Protein AF-A0A2V5LYP5-F1 (afdb_monomer)

Structure (mmCIF, N/CA/C/O backbone):
data_AF-A0A2V5LYP5-F1
#
_entry.id   AF-A0A2V5LYP5-F1
#
loop_
_atom_site.group_PDB
_atom_site.id
_atom_site.type_symbol
_atom_site.label_atom_id
_atom_site.label_alt_id
_atom_site.label_comp_id
_atom_site.label_asym_id
_atom_site.label_entity_id
_atom_site.label_seq_id
_atom_site.pdbx_PDB_ins_code
_atom_site.Cartn_x
_atom_site.Cartn_y
_atom_site.Cartn_z
_atom_site.occupancy
_atom_site.B_iso_or_equiv
_atom_site.auth_seq_id
_atom_site.auth_comp_id
_atom_site.auth_asym_id
_atom_site.auth_atom_id
_atom_site.pdbx_PDB_model_num
ATOM 1 N N . GLY A 1 1 ? 3.720 -15.859 -3.753 1.00 65.69 1 GLY A N 1
ATOM 2 C CA . GLY A 1 1 ? 4.021 -14.413 -3.778 1.00 65.69 1 GLY A CA 1
ATOM 3 C C . GLY A 1 1 ? 5.463 -14.177 -3.372 1.00 65.69 1 GLY A C 1
ATOM 4 O O . GLY A 1 1 ? 6.002 -14.978 -2.617 1.00 65.69 1 GLY A O 1
ATOM 5 N N . ARG A 1 2 ? 6.102 -13.124 -3.887 1.00 72.44 2 ARG A N 1
ATOM 6 C CA . ARG A 1 2 ? 7.454 -12.690 -3.492 1.00 72.44 2 ARG A CA 1
ATOM 7 C C . ARG A 1 2 ? 7.316 -11.523 -2.511 1.00 72.44 2 ARG A C 1
ATOM 9 O O . ARG A 1 2 ? 6.508 -10.637 -2.760 1.00 72.44 2 ARG A O 1
ATOM 16 N N . ALA A 1 3 ? 8.083 -11.525 -1.421 1.00 74.44 3 ALA A N 1
ATOM 17 C CA . ALA A 1 3 ? 8.167 -10.359 -0.543 1.00 74.44 3 ALA A CA 1
ATOM 18 C C . ALA A 1 3 ? 8.941 -9.248 -1.264 1.00 74.44 3 ALA A C 1
ATOM 20 O O . ALA A 1 3 ? 10.049 -9.490 -1.752 1.00 74.44 3 ALA A O 1
ATOM 21 N N . ILE A 1 4 ? 8.338 -8.066 -1.347 1.00 78.50 4 ILE A N 1
ATOM 22 C CA . ILE A 1 4 ? 8.885 -6.905 -2.046 1.00 78.50 4 ILE A CA 1
ATOM 23 C C . ILE A 1 4 ? 8.982 -5.736 -1.073 1.00 78.50 4 ILE A C 1
ATOM 25 O O . ILE A 1 4 ? 8.128 -5.575 -0.204 1.00 78.50 4 ILE A O 1
ATOM 29 N N . ASP A 1 5 ? 10.020 -4.934 -1.238 1.00 79.06 5 ASP A N 1
ATOM 30 C CA . ASP A 1 5 ? 10.159 -3.632 -0.614 1.00 79.06 5 ASP A CA 1
ATOM 31 C C . ASP A 1 5 ? 9.915 -2.564 -1.681 1.00 79.06 5 ASP A C 1
ATOM 33 O O . ASP A 1 5 ? 10.414 -2.644 -2.807 1.00 79.06 5 ASP A O 1
ATOM 37 N N . SER A 1 6 ? 9.061 -1.599 -1.363 1.00 82.31 6 SER A N 1
ATOM 38 C CA . SER A 1 6 ? 8.676 -0.563 -2.307 1.00 82.31 6 SER A CA 1
ATOM 39 C C . SER A 1 6 ? 8.201 0.687 -1.576 1.00 82.31 6 SER A C 1
ATOM 41 O O . SER A 1 6 ? 7.158 0.707 -0.911 1.00 82.31 6 SER A O 1
ATOM 43 N N . GLY A 1 7 ? 8.958 1.774 -1.742 1.00 84.38 7 GLY A N 1
ATOM 44 C CA . GLY A 1 7 ? 8.640 3.067 -1.137 1.00 84.38 7 GLY A CA 1
ATOM 45 C C . GLY A 1 7 ? 7.303 3.640 -1.614 1.00 84.38 7 GLY A C 1
ATOM 46 O O . GLY A 1 7 ? 6.607 4.304 -0.841 1.00 84.38 7 GLY A O 1
ATOM 47 N N . ILE A 1 8 ? 6.894 3.337 -2.853 1.00 87.06 8 ILE A N 1
ATOM 48 C CA . ILE A 1 8 ? 5.613 3.814 -3.382 1.00 87.06 8 ILE A CA 1
ATOM 49 C C . ILE A 1 8 ? 4.428 3.139 -2.693 1.00 87.06 8 ILE A C 1
ATOM 51 O O . ILE A 1 8 ? 3.468 3.825 -2.354 1.00 87.06 8 ILE A O 1
ATOM 55 N N . LEU A 1 9 ? 4.525 1.837 -2.397 1.00 87.31 9 LEU A N 1
ATOM 56 C CA . LEU A 1 9 ? 3.494 1.106 -1.655 1.00 87.31 9 LEU A CA 1
ATOM 57 C C . LEU A 1 9 ? 3.386 1.642 -0.226 1.00 87.31 9 LEU A C 1
ATOM 59 O O . LEU A 1 9 ? 2.291 1.920 0.253 1.00 87.31 9 LEU A O 1
ATOM 63 N N . SER A 1 10 ? 4.531 1.872 0.423 1.00 88.44 10 SER A N 1
ATOM 64 C CA . SER A 1 10 ? 4.586 2.466 1.763 1.00 88.44 10 SER A CA 1
ATOM 65 C C . SER A 1 10 ? 3.948 3.858 1.811 1.00 88.44 10 SER A C 1
ATOM 67 O O . SER A 1 10 ? 3.210 4.179 2.743 1.00 88.44 10 SER A O 1
ATOM 69 N N . THR A 1 11 ? 4.207 4.686 0.797 1.00 89.12 11 THR A N 1
ATOM 70 C CA . THR A 1 11 ? 3.632 6.035 0.694 1.00 89.12 11 THR A CA 1
ATOM 71 C C . THR A 1 11 ? 2.131 5.975 0.415 1.00 89.12 11 THR A C 1
ATOM 73 O O . THR A 1 11 ? 1.364 6.654 1.094 1.00 89.12 11 THR A O 1
ATOM 76 N N . ALA A 1 12 ? 1.702 5.108 -0.509 1.00 90.94 12 ALA A N 1
ATOM 77 C CA . ALA A 1 12 ? 0.294 4.891 -0.836 1.00 90.94 12 ALA A CA 1
ATOM 78 C C . ALA A 1 12 ? -0.513 4.406 0.378 1.00 90.94 12 ALA A C 1
ATOM 80 O O . ALA A 1 12 ? -1.611 4.893 0.627 1.00 90.94 12 ALA A O 1
ATOM 81 N N . LEU A 1 13 ? 0.042 3.490 1.178 1.00 90.75 13 LEU A N 1
ATOM 82 C CA . LEU A 1 13 ? -0.591 3.031 2.415 1.00 90.75 13 LEU A CA 1
ATOM 83 C C . LEU A 1 13 ? -0.736 4.175 3.421 1.00 90.75 13 LEU A C 1
ATOM 85 O O . LEU A 1 13 ? -1.830 4.409 3.924 1.00 90.75 13 LEU A O 1
ATOM 89 N N . ARG A 1 14 ? 0.331 4.935 3.692 1.00 89.69 14 ARG A N 1
ATOM 90 C CA . ARG A 1 14 ? 0.264 6.082 4.620 1.00 89.69 14 ARG A CA 1
ATOM 91 C C . ARG A 1 14 ? -0.807 7.088 4.212 1.00 89.69 14 ARG A C 1
ATOM 93 O O . ARG A 1 14 ? -1.532 7.591 5.064 1.00 89.69 14 ARG A O 1
ATOM 100 N N . GLU A 1 15 ? -0.920 7.346 2.919 1.00 90.88 15 GLU A N 1
ATOM 101 C CA . GLU A 1 15 ? -1.937 8.229 2.371 1.00 90.88 15 GLU A CA 1
ATOM 102 C C . GLU A 1 15 ? -3.340 7.629 2.440 1.00 90.88 15 GLU A C 1
ATOM 104 O O . GLU A 1 15 ? -4.260 8.315 2.862 1.00 90.88 15 GLU A O 1
ATOM 109 N N . GLY A 1 16 ? -3.538 6.350 2.129 1.00 89.31 16 GLY A N 1
ATOM 110 C CA . GLY A 1 16 ?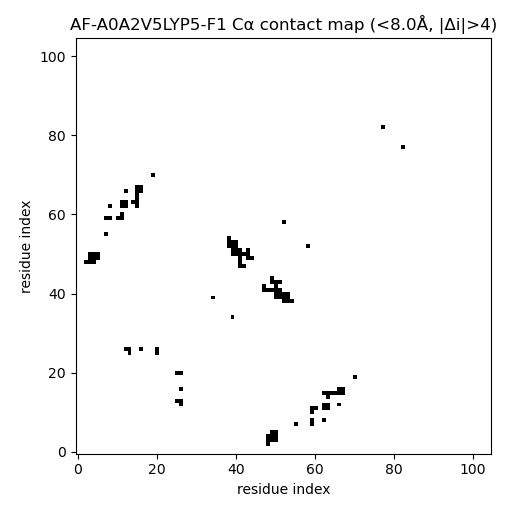 -4.842 5.699 2.300 1.00 89.31 16 GLY A CA 1
ATOM 111 C C . GLY A 1 16 ? -5.357 5.772 3.745 1.00 89.31 16 GLY A C 1
ATOM 112 O O . GLY A 1 16 ? -6.550 5.960 3.970 1.00 89.31 16 GLY A O 1
ATOM 113 N N . TYR A 1 17 ? -4.451 5.708 4.724 1.00 90.06 17 TYR A N 1
ATOM 114 C CA . TYR A 1 17 ? -4.766 5.769 6.153 1.00 90.06 17 TYR A CA 1
ATOM 115 C C . TYR A 1 17 ? -4.828 7.186 6.748 1.00 90.06 17 TYR A C 1
ATOM 117 O O . TYR A 1 17 ? -5.153 7.317 7.931 1.00 90.06 17 TYR A O 1
ATOM 125 N N . HIS A 1 18 ? -4.542 8.249 5.986 1.00 84.25 18 HIS A N 1
ATOM 126 C CA . HIS A 1 18 ? -4.367 9.599 6.546 1.00 84.25 18 HIS A CA 1
ATOM 127 C C . HIS A 1 18 ? -5.607 10.153 7.272 1.00 84.25 18 HIS A C 1
ATOM 129 O O . HIS A 1 18 ? -5.468 10.965 8.182 1.00 84.25 18 HIS A O 1
ATOM 135 N N . THR A 1 19 ? -6.812 9.715 6.894 1.00 81.69 19 THR A N 1
ATOM 136 C CA . THR A 1 19 ? -8.073 10.100 7.553 1.00 81.69 19 THR A CA 1
ATOM 137 C C . THR A 1 19 ? -8.432 9.208 8.739 1.00 81.69 19 THR A C 1
ATOM 139 O O . THR A 1 19 ? -9.278 9.572 9.553 1.00 81.69 19 THR A O 1
ATOM 142 N N . ALA A 1 20 ? -7.826 8.024 8.836 1.00 81.50 20 ALA A N 1
ATOM 143 C CA . ALA A 1 20 ? -8.159 7.015 9.835 1.00 81.50 20 ALA A CA 1
ATOM 144 C C . ALA A 1 20 ? -7.143 6.934 10.981 1.00 81.50 20 ALA A C 1
ATOM 146 O O . ALA A 1 20 ? -7.503 6.474 12.063 1.00 81.50 20 ALA A O 1
ATOM 147 N N . LEU A 1 21 ? -5.899 7.367 10.763 1.00 83.25 21 LEU A N 1
ATOM 148 C CA . LEU A 1 21 ? -4.832 7.343 11.763 1.00 83.25 21 LEU A CA 1
ATOM 149 C C . LEU A 1 21 ? -4.482 8.746 12.255 1.00 83.25 21 LEU A C 1
ATOM 151 O O . LEU A 1 21 ? -4.466 9.715 11.498 1.00 83.25 21 LEU A O 1
ATOM 155 N N . MET A 1 22 ? -4.136 8.848 13.538 1.00 80.19 22 MET A N 1
ATOM 156 C CA . MET A 1 22 ? -3.591 10.087 14.092 1.00 80.19 22 MET A CA 1
ATOM 157 C C . MET A 1 22 ? -2.165 10.319 13.582 1.00 80.19 22 MET A C 1
ATOM 159 O O . MET A 1 22 ? -1.424 9.378 13.281 1.00 80.19 22 MET A O 1
ATOM 163 N N . ARG A 1 23 ? -1.750 11.589 13.541 1.00 77.69 23 ARG A N 1
ATOM 164 C CA . ARG A 1 23 ? -0.380 11.960 13.163 1.00 77.69 23 ARG A CA 1
ATOM 165 C C . ARG A 1 23 ? 0.645 11.226 14.034 1.00 77.69 23 ARG A C 1
ATOM 167 O O . ARG A 1 23 ? 0.519 11.208 15.254 1.00 77.69 23 ARG A O 1
ATOM 174 N N . GLY A 1 24 ? 1.657 10.646 13.390 1.00 80.62 24 GLY A N 1
ATOM 175 C CA . GLY A 1 24 ? 2.726 9.882 14.045 1.00 80.62 24 GLY A CA 1
ATOM 176 C C . GLY A 1 24 ? 2.460 8.378 14.181 1.00 80.62 24 GLY A C 1
ATOM 177 O O . GLY A 1 24 ? 3.357 7.658 14.608 1.00 80.62 24 GLY A O 1
ATOM 178 N N . GLN A 1 25 ? 1.275 7.889 13.800 1.00 84.75 25 GLN A N 1
ATOM 179 C CA . GLN A 1 25 ? 0.990 6.453 13.754 1.00 84.75 25 GLN A CA 1
ATOM 180 C C . GLN A 1 25 ? 1.307 5.852 12.380 1.00 84.75 25 GLN A C 1
ATOM 182 O O . GLN A 1 25 ? 1.226 6.527 11.352 1.00 84.75 25 GLN A O 1
ATOM 187 N N . PHE A 1 26 ? 1.637 4.559 12.370 1.00 81.75 26 PHE A N 1
ATOM 188 C CA . PHE A 1 26 ? 1.936 3.804 11.156 1.00 81.75 26 PHE A CA 1
ATOM 189 C C . PHE A 1 26 ? 0.965 2.628 11.007 1.00 81.75 26 PHE A C 1
ATOM 191 O O . PHE A 1 26 ? 0.770 1.884 11.970 1.00 81.75 26 PHE A O 1
ATOM 198 N N . PRO A 1 27 ? 0.363 2.435 9.820 1.00 83.19 27 PRO A N 1
ATOM 199 C CA . PRO A 1 27 ? -0.503 1.291 9.581 1.00 83.19 27 PRO A CA 1
ATOM 200 C C . PRO A 1 27 ? 0.311 -0.005 9.539 1.00 83.19 27 PRO A C 1
ATOM 202 O O . PRO A 1 27 ? 1.326 -0.087 8.848 1.00 83.19 27 PRO A O 1
ATOM 205 N N . VAL A 1 28 ? -0.175 -1.039 10.226 1.00 85.62 28 VAL A N 1
ATOM 206 C CA . VAL A 1 28 ? 0.313 -2.417 10.076 1.00 85.62 28 VAL A CA 1
ATOM 207 C C . VAL A 1 28 ? -0.650 -3.145 9.149 1.00 85.62 28 VAL A C 1
ATOM 209 O O . VAL A 1 28 ? -1.834 -3.263 9.457 1.00 85.62 28 VAL A O 1
ATOM 212 N N . THR A 1 29 ? -0.162 -3.594 7.993 1.00 82.62 29 THR A N 1
ATOM 213 C CA . THR A 1 29 ? -1.000 -4.206 6.953 1.00 82.62 29 THR A CA 1
ATOM 214 C C . THR A 1 29 ? -0.289 -5.348 6.242 1.00 82.62 29 THR A C 1
ATOM 216 O O . THR A 1 29 ? 0.923 -5.319 6.043 1.00 82.62 29 THR A O 1
ATOM 219 N N . PHE A 1 30 ? -1.075 -6.342 5.827 1.00 86.44 30 PHE A N 1
ATOM 220 C CA . PHE A 1 30 ? -0.657 -7.371 4.880 1.00 86.44 30 PHE A CA 1
ATOM 221 C C . PHE A 1 30 ? -1.357 -7.095 3.554 1.00 86.44 30 PHE A C 1
ATOM 223 O O . PHE A 1 30 ? -2.577 -7.220 3.461 1.00 86.44 30 PHE A O 1
ATOM 230 N N . LEU A 1 31 ? -0.590 -6.684 2.545 1.00 83.25 31 LEU A N 1
ATOM 231 C CA . LEU A 1 31 ? -1.113 -6.350 1.227 1.00 83.25 31 LEU A CA 1
ATOM 232 C C . LEU A 1 31 ? -0.716 -7.434 0.225 1.00 83.25 31 LEU A C 1
ATOM 234 O O . LEU A 1 31 ? 0.466 -7.727 0.048 1.00 83.25 31 LEU A O 1
ATOM 238 N N . PHE A 1 32 ? -1.713 -7.999 -0.445 1.00 84.75 32 PHE A N 1
ATOM 239 C CA . PHE A 1 32 ? -1.522 -8.907 -1.568 1.00 84.75 32 PHE A CA 1
ATOM 240 C C . PHE A 1 32 ? -1.947 -8.169 -2.831 1.00 84.75 32 PHE A C 1
ATOM 242 O O . PHE A 1 32 ? -3.094 -7.746 -2.944 1.00 84.75 32 PHE A O 1
ATOM 249 N N . ILE A 1 33 ? -1.003 -7.975 -3.747 1.00 81.00 33 ILE A N 1
ATOM 250 C CA . ILE A 1 33 ? -1.240 -7.299 -5.021 1.00 81.00 33 ILE A CA 1
ATOM 251 C C . ILE A 1 33 ? -1.130 -8.354 -6.109 1.00 81.00 33 ILE A C 1
ATOM 253 O O . ILE A 1 33 ? -0.084 -8.994 -6.237 1.00 81.00 33 ILE A O 1
ATOM 257 N N . ASP A 1 34 ? -2.208 -8.520 -6.865 1.00 83.75 34 ASP A N 1
ATOM 258 C CA . ASP A 1 34 ? -2.199 -9.297 -8.094 1.00 83.75 34 ASP A CA 1
ATOM 259 C C . ASP A 1 34 ? -2.025 -8.340 -9.273 1.00 83.75 34 ASP A C 1
ATOM 261 O O . ASP A 1 34 ? -2.711 -7.320 -9.371 1.00 83.75 34 ASP A O 1
ATOM 265 N N . VAL A 1 35 ? -1.035 -8.613 -10.112 1.00 81.81 35 VAL A N 1
ATOM 266 C CA . VAL A 1 35 ? -0.630 -7.729 -11.201 1.00 81.81 35 VAL A CA 1
ATOM 267 C C . VAL A 1 35 ? 0.024 -8.551 -12.297 1.00 81.81 35 VAL A C 1
ATOM 269 O O . VAL A 1 35 ? 0.778 -9.488 -12.026 1.00 81.81 35 VAL A O 1
ATOM 272 N N . ASP A 1 36 ? -0.248 -8.173 -13.543 1.00 83.62 36 ASP A N 1
ATOM 273 C CA . ASP A 1 36 ? 0.395 -8.776 -14.703 1.00 83.62 36 ASP A CA 1
ATOM 274 C C . ASP A 1 36 ? 1.927 -8.590 -14.605 1.00 83.62 36 ASP A C 1
ATOM 276 O O . ASP A 1 36 ? 2.395 -7.450 -14.467 1.00 83.62 36 ASP A O 1
ATOM 280 N N . PRO A 1 37 ? 2.733 -9.670 -14.689 1.00 78.12 37 PRO A N 1
ATOM 281 C CA . PRO A 1 37 ? 4.192 -9.578 -14.667 1.00 78.12 37 PRO A CA 1
ATOM 282 C C . PRO A 1 37 ? 4.770 -8.661 -15.758 1.00 78.12 37 PRO A C 1
ATOM 284 O O . PRO A 1 37 ? 5.863 -8.136 -15.582 1.00 78.12 37 PRO A O 1
ATOM 287 N N . HIS A 1 38 ? 4.060 -8.400 -16.859 1.00 80.56 38 HIS A N 1
ATOM 288 C CA . HIS A 1 38 ? 4.493 -7.452 -17.892 1.00 80.56 38 HIS A CA 1
ATOM 289 C C . HIS A 1 38 ? 4.396 -5.976 -17.469 1.00 80.56 38 HIS A C 1
ATOM 291 O O . HIS A 1 38 ? 5.013 -5.106 -18.093 1.00 80.56 38 HIS A O 1
ATOM 297 N N . GLN A 1 39 ? 3.629 -5.674 -16.419 1.00 77.00 39 GLN A N 1
ATOM 298 C CA . GLN A 1 39 ? 3.469 -4.325 -15.861 1.00 77.00 39 GLN A CA 1
ATOM 299 C C . GLN A 1 39 ? 4.460 -4.037 -14.725 1.00 77.00 39 GLN A C 1
ATOM 301 O O . GLN A 1 39 ? 4.454 -2.942 -14.153 1.00 77.00 39 GLN A O 1
ATOM 306 N N . VAL A 1 40 ? 5.312 -5.009 -14.391 1.00 77.31 40 VAL A N 1
ATOM 307 C CA . VAL A 1 40 ? 6.163 -4.981 -13.208 1.00 77.31 40 VAL A CA 1
ATOM 308 C C . VAL A 1 40 ? 7.568 -5.476 -13.532 1.00 77.31 40 VAL A C 1
ATOM 310 O O . VAL A 1 40 ? 7.776 -6.639 -13.859 1.00 77.31 40 VAL A O 1
ATOM 313 N N . ASP A 1 41 ? 8.558 -4.602 -13.372 1.00 73.25 41 ASP A N 1
ATOM 314 C CA . ASP A 1 41 ? 9.965 -4.959 -13.502 1.00 73.25 41 ASP A CA 1
ATOM 315 C C . ASP A 1 41 ? 10.560 -5.320 -12.132 1.00 73.25 41 ASP A C 1
ATOM 317 O O . ASP A 1 41 ? 10.691 -4.487 -11.231 1.00 73.25 41 ASP A O 1
ATOM 321 N N . VAL A 1 42 ? 10.905 -6.597 -11.979 1.00 68.31 42 VAL A N 1
ATOM 322 C CA . VAL A 1 42 ? 11.482 -7.186 -10.760 1.00 68.31 42 VAL A CA 1
ATOM 323 C C . VAL A 1 42 ? 13.022 -7.213 -10.807 1.00 68.31 42 VAL A C 1
ATOM 325 O O . VAL A 1 42 ? 13.662 -7.618 -9.836 1.00 68.31 42 VAL A O 1
ATOM 328 N N . ASN A 1 43 ? 13.639 -6.821 -11.930 1.00 60.91 43 ASN A N 1
ATOM 329 C CA . ASN A 1 43 ? 15.073 -7.003 -12.198 1.00 60.91 43 ASN A CA 1
ATOM 330 C C . ASN A 1 43 ? 15.964 -5.829 -11.760 1.00 60.91 43 ASN A C 1
ATOM 332 O O . ASN A 1 43 ? 17.143 -5.788 -12.103 1.00 60.91 43 ASN A O 1
ATOM 336 N N . VAL A 1 44 ? 15.448 -4.878 -10.983 1.00 57.50 44 VAL A N 1
ATOM 337 C CA . VAL A 1 44 ? 16.103 -3.569 -10.806 1.00 57.50 44 VAL A CA 1
ATOM 338 C C . VAL A 1 44 ? 17.318 -3.583 -9.862 1.00 57.50 44 VAL A C 1
ATOM 340 O O . VAL A 1 44 ? 18.132 -2.667 -9.915 1.00 57.50 44 VAL A O 1
ATOM 343 N N . HIS A 1 45 ? 17.492 -4.602 -9.010 1.00 51.19 45 HIS A N 1
ATOM 344 C CA . HIS A 1 45 ? 18.616 -4.649 -8.061 1.00 51.19 45 HIS A CA 1
ATOM 345 C C . HIS A 1 45 ? 19.131 -6.082 -7.824 1.00 51.19 45 HIS A C 1
ATOM 347 O O . HIS A 1 45 ? 18.318 -7.009 -7.743 1.00 51.19 45 HIS A O 1
ATOM 353 N N . PRO A 1 46 ? 20.448 -6.302 -7.607 1.00 53.44 46 PRO A N 1
ATOM 354 C CA . PRO A 1 46 ? 21.029 -7.630 -7.351 1.00 53.44 46 PRO A CA 1
ATOM 355 C C . PRO A 1 46 ? 20.411 -8.393 -6.163 1.00 53.44 46 PRO A C 1
ATOM 357 O O . PRO A 1 46 ? 20.455 -9.621 -6.136 1.00 53.44 46 PRO A O 1
ATOM 360 N N . ALA A 1 47 ? 19.769 -7.697 -5.215 1.00 59.97 47 ALA A N 1
ATOM 361 C CA . ALA A 1 47 ? 19.069 -8.305 -4.076 1.00 59.97 47 ALA A CA 1
ATOM 362 C C . ALA A 1 47 ? 17.618 -8.751 -4.381 1.00 59.97 47 ALA A C 1
ATOM 364 O O . ALA A 1 47 ? 16.992 -9.389 -3.535 1.00 59.97 47 ALA A O 1
ATOM 365 N N . LYS A 1 48 ? 17.072 -8.428 -5.569 1.00 62.44 48 LYS A N 1
ATOM 366 C CA . LYS A 1 48 ? 15.720 -8.801 -6.051 1.00 62.44 48 LYS A CA 1
ATOM 367 C C . LYS A 1 48 ? 14.568 -8.487 -5.078 1.00 62.44 48 LYS A C 1
ATOM 369 O O . LYS A 1 48 ? 13.559 -9.203 -5.057 1.00 62.44 48 LYS A O 1
ATOM 374 N N . ARG A 1 49 ? 14.751 -7.474 -4.228 1.00 63.44 49 ARG A N 1
ATOM 375 C CA . ARG A 1 49 ? 13.777 -7.028 -3.221 1.00 63.44 49 ARG A CA 1
ATOM 376 C C . ARG A 1 49 ? 12.962 -5.828 -3.676 1.00 63.44 49 ARG A C 1
ATOM 378 O O . ARG A 1 49 ? 11.878 -5.635 -3.154 1.00 63.44 49 ARG A O 1
ATOM 385 N N . GLU A 1 50 ? 13.444 -5.079 -4.655 1.00 68.00 50 GLU A N 1
ATOM 386 C CA . GLU A 1 50 ? 12.779 -3.875 -5.139 1.00 68.00 50 GLU A CA 1
ATOM 387 C C . GLU A 1 50 ? 12.107 -4.130 -6.481 1.00 68.00 50 GLU A C 1
ATOM 389 O O . GLU A 1 50 ? 12.605 -4.888 -7.316 1.00 68.00 50 GLU A O 1
ATOM 394 N N . VAL A 1 51 ? 10.951 -3.499 -6.660 1.00 76.50 51 VAL A N 1
ATOM 395 C CA . VAL A 1 51 ? 10.081 -3.691 -7.813 1.00 76.50 51 VAL A CA 1
ATOM 396 C C . VAL A 1 51 ? 9.716 -2.341 -8.406 1.00 76.50 51 VAL A C 1
ATOM 398 O O . VAL A 1 51 ? 9.270 -1.444 -7.685 1.00 76.50 51 VAL A O 1
ATOM 401 N N . ARG A 1 52 ? 9.882 -2.201 -9.724 1.00 80.31 52 ARG A N 1
ATOM 402 C CA . ARG A 1 52 ? 9.501 -1.003 -10.469 1.00 80.31 52 ARG A CA 1
ATOM 403 C C . ARG A 1 52 ? 8.236 -1.269 -11.270 1.00 80.31 52 ARG A C 1
ATOM 405 O O . ARG A 1 52 ? 8.218 -2.064 -12.202 1.00 80.31 52 ARG A O 1
ATOM 412 N N . PHE A 1 53 ? 7.174 -0.564 -10.909 1.00 83.56 53 PHE A N 1
ATOM 413 C CA . PHE A 1 53 ? 5.927 -0.575 -11.6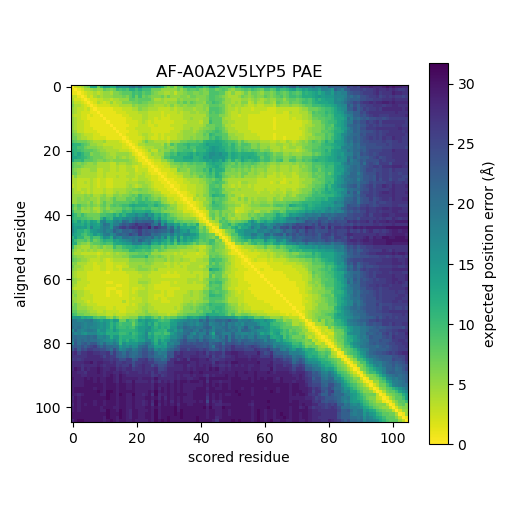64 1.00 83.56 53 PHE A CA 1
ATOM 414 C C . PHE A 1 53 ? 6.089 0.224 -12.959 1.00 83.56 53 PHE A C 1
ATOM 416 O O . PHE A 1 53 ? 6.748 1.268 -12.968 1.00 83.56 53 PHE A O 1
ATOM 423 N N . ARG A 1 54 ? 5.475 -0.254 -14.044 1.00 85.81 54 ARG A N 1
ATOM 424 C CA . ARG A 1 54 ? 5.422 0.464 -15.324 1.00 85.81 54 ARG A CA 1
ATOM 425 C C . ARG A 1 54 ? 4.625 1.763 -15.206 1.00 85.81 54 ARG A C 1
ATOM 427 O O . ARG A 1 54 ? 5.046 2.777 -15.753 1.00 85.81 54 ARG A O 1
ATOM 434 N N . ASP A 1 55 ? 3.532 1.724 -14.446 1.00 85.69 55 ASP A N 1
ATOM 435 C CA . ASP A 1 55 ? 2.755 2.893 -14.034 1.00 85.69 55 ASP A CA 1
ATOM 436 C C . ASP A 1 55 ? 2.703 2.995 -12.496 1.00 85.69 55 ASP A C 1
ATOM 438 O O . ASP A 1 55 ? 1.797 2.465 -11.848 1.00 85.69 55 ASP A O 1
ATOM 442 N N . PRO A 1 56 ? 3.693 3.657 -11.874 1.00 85.69 56 PRO A N 1
ATOM 443 C CA . PRO A 1 56 ? 3.719 3.834 -10.427 1.00 85.69 56 PRO A CA 1
ATOM 444 C C . PRO A 1 56 ? 2.552 4.691 -9.912 1.00 85.69 56 PRO A C 1
ATOM 446 O O . PRO A 1 56 ? 2.059 4.458 -8.807 1.00 85.69 56 PRO A O 1
ATOM 449 N N . ALA A 1 57 ? 2.104 5.680 -10.693 1.00 89.25 57 ALA A N 1
ATOM 450 C CA . ALA A 1 57 ? 1.054 6.603 -10.278 1.00 89.25 57 ALA A CA 1
ATOM 451 C C . ALA A 1 57 ? -0.299 5.888 -10.181 1.00 89.25 57 ALA A C 1
ATOM 453 O O . ALA A 1 57 ? -0.951 5.980 -9.138 1.00 89.25 57 ALA A O 1
ATOM 454 N N . GLY A 1 58 ? -0.659 5.106 -11.205 1.00 89.44 58 GLY A N 1
ATOM 455 C CA . GLY A 1 58 ? -1.883 4.306 -11.204 1.00 89.44 58 GLY A CA 1
ATOM 456 C C . GLY A 1 58 ? -1.906 3.266 -10.083 1.00 89.44 58 GLY A C 1
ATOM 457 O O . GLY A 1 58 ? -2.911 3.127 -9.387 1.00 89.44 58 GLY A O 1
ATOM 458 N N . VAL A 1 59 ? -0.779 2.592 -9.820 1.00 88.69 59 VAL A N 1
ATOM 459 C CA . VAL A 1 59 ? -0.670 1.638 -8.699 1.00 88.69 59 VAL A CA 1
ATOM 460 C C . VAL A 1 59 ? -0.877 2.332 -7.353 1.00 88.69 59 VAL A C 1
ATOM 462 O O . VAL A 1 59 ? -1.626 1.835 -6.509 1.00 88.69 59 VAL A O 1
ATOM 465 N N . ARG A 1 60 ? -0.250 3.497 -7.142 1.00 91.31 60 ARG A N 1
ATOM 466 C CA . ARG A 1 60 ? -0.439 4.285 -5.918 1.00 91.31 60 ARG A CA 1
ATOM 467 C C . ARG A 1 60 ? -1.904 4.669 -5.732 1.00 91.31 60 ARG A C 1
ATOM 469 O O . ARG A 1 60 ? -2.443 4.460 -4.649 1.00 91.31 60 ARG A O 1
ATOM 476 N N . GLU A 1 61 ? -2.531 5.222 -6.764 1.00 91.81 61 GLU A N 1
ATOM 477 C CA . GLU A 1 61 ? -3.927 5.653 -6.703 1.00 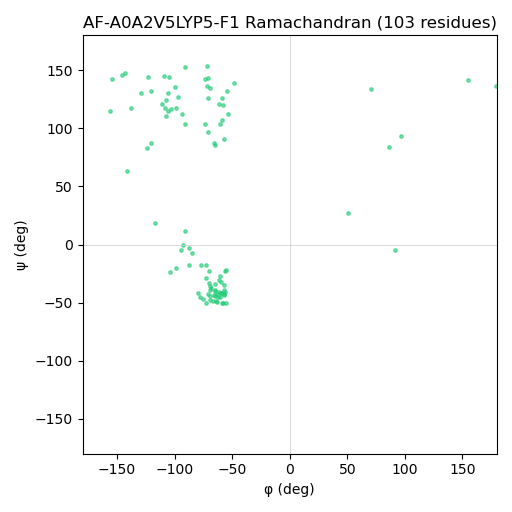91.81 61 GLU A CA 1
ATOM 478 C C . GLU A 1 61 ? -4.867 4.480 -6.399 1.00 91.81 61 GLU A C 1
ATOM 480 O O . GLU A 1 61 ? -5.702 4.575 -5.497 1.00 91.81 61 GLU A O 1
ATOM 485 N N . ALA A 1 62 ? -4.677 3.343 -7.073 1.00 90.75 62 ALA A N 1
ATOM 486 C CA . ALA A 1 62 ? -5.467 2.139 -6.843 1.00 90.75 62 ALA A CA 1
ATOM 487 C C . ALA A 1 62 ? -5.393 1.671 -5.380 1.00 90.75 62 ALA A C 1
ATOM 489 O O . ALA A 1 62 ? -6.423 1.350 -4.782 1.00 90.75 62 ALA A O 1
ATOM 490 N N . ILE A 1 63 ? -4.197 1.682 -4.782 1.00 91.44 63 ILE A N 1
ATOM 491 C CA . ILE A 1 63 ? -3.994 1.297 -3.378 1.00 91.44 63 ILE A CA 1
ATOM 492 C C . ILE A 1 63 ? -4.663 2.293 -2.434 1.00 91.44 63 ILE A C 1
ATOM 494 O O . ILE A 1 63 ? -5.393 1.870 -1.539 1.00 91.44 63 ILE A O 1
ATOM 498 N N . VAL A 1 64 ? -4.450 3.598 -2.631 1.00 92.44 64 VAL A N 1
ATOM 499 C CA . VAL A 1 64 ? -5.061 4.645 -1.793 1.00 92.44 64 VAL A CA 1
ATOM 500 C C . VAL A 1 64 ? -6.579 4.492 -1.786 1.00 92.44 64 VAL A C 1
ATOM 502 O O . VAL A 1 64 ? -7.185 4.406 -0.716 1.00 92.44 64 VAL A O 1
ATOM 505 N N . GLN A 1 65 ? -7.189 4.374 -2.967 1.00 91.75 65 GLN A N 1
ATOM 506 C CA . GLN A 1 65 ? -8.634 4.220 -3.084 1.00 91.75 65 GLN A CA 1
ATOM 507 C C . GLN A 1 65 ? -9.133 2.898 -2.477 1.00 91.75 65 GLN A C 1
ATOM 509 O O . GLN A 1 65 ? -10.178 2.873 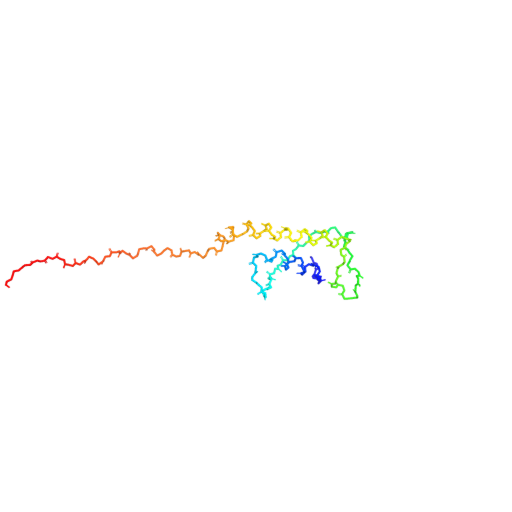-1.829 1.00 91.75 65 GLN A O 1
ATOM 514 N N . ALA A 1 66 ? -8.415 1.786 -2.670 1.00 90.38 66 ALA A N 1
ATOM 515 C CA . ALA A 1 66 ? -8.791 0.494 -2.093 1.00 90.38 66 ALA A CA 1
ATOM 516 C C . ALA A 1 66 ? -8.772 0.524 -0.558 1.00 90.38 66 ALA A C 1
ATOM 518 O O . ALA A 1 66 ? -9.702 0.028 0.082 1.00 90.38 66 ALA A O 1
ATOM 519 N N . VAL A 1 67 ? -7.749 1.148 0.032 1.00 90.69 67 VAL A N 1
ATOM 520 C CA . VAL A 1 67 ? -7.637 1.332 1.483 1.00 90.69 67 VAL A CA 1
ATOM 521 C C . VAL A 1 67 ? -8.769 2.215 2.001 1.00 90.69 67 VAL A C 1
ATOM 523 O O . VAL A 1 67 ? -9.453 1.814 2.938 1.00 90.69 67 VAL A O 1
ATOM 526 N N . GLN A 1 68 ? -9.023 3.367 1.372 1.00 90.06 68 GLN A N 1
ATOM 527 C CA . GLN A 1 68 ? -10.098 4.280 1.781 1.00 90.06 68 GLN A CA 1
ATOM 528 C C . GLN A 1 68 ? -11.467 3.593 1.754 1.00 90.06 68 GLN A C 1
ATOM 530 O O . GLN A 1 68 ? -12.152 3.565 2.776 1.00 90.06 68 GLN A O 1
ATOM 535 N N . ARG A 1 69 ? -11.808 2.927 0.641 1.00 89.50 69 ARG A N 1
ATOM 536 C CA . ARG A 1 69 ? -13.057 2.157 0.517 1.00 89.50 69 ARG A CA 1
ATOM 537 C C . ARG A 1 69 ? -13.184 1.085 1.599 1.00 89.50 69 ARG A C 1
ATOM 539 O O . ARG A 1 69 ? -14.250 0.928 2.185 1.00 89.50 69 ARG A O 1
ATOM 546 N N . THR A 1 70 ? -12.097 0.371 1.892 1.00 87.88 70 THR A N 1
ATOM 547 C CA . THR A 1 70 ? -12.085 -0.682 2.922 1.00 87.88 70 THR A CA 1
ATOM 548 C C . THR A 1 70 ? -12.229 -0.111 4.331 1.00 87.88 70 THR A C 1
ATOM 550 O O . THR A 1 70 ? -12.863 -0.725 5.180 1.00 87.88 70 THR A O 1
ATOM 553 N N . LEU A 1 71 ? -11.664 1.062 4.617 1.00 85.19 71 LEU A N 1
ATOM 554 C CA . LEU A 1 71 ? -11.813 1.721 5.918 1.00 85.19 71 LEU A CA 1
ATOM 555 C C . LEU A 1 71 ? -13.217 2.310 6.112 1.00 85.19 71 LEU A C 1
ATOM 557 O O . LEU A 1 71 ? -13.696 2.398 7.243 1.00 85.19 71 LEU A O 1
ATOM 561 N N . GLU A 1 72 ? -13.884 2.694 5.028 1.00 84.75 72 GLU A N 1
ATOM 562 C CA . GLU A 1 72 ? -15.273 3.148 5.045 1.00 84.75 72 GLU A CA 1
ATOM 563 C C . GLU A 1 72 ? -16.248 1.988 5.282 1.00 84.75 72 GLU A C 1
ATOM 565 O O . GLU A 1 72 ? -17.068 2.065 6.199 1.00 84.75 72 GLU A O 1
ATOM 570 N N . SER A 1 73 ? -16.133 0.891 4.525 1.00 79.38 73 SER A N 1
ATOM 571 C CA . SER A 1 73 ? -17.030 -0.271 4.645 1.00 79.38 73 SER A CA 1
ATOM 572 C C . SER A 1 73 ? -16.672 -1.194 5.815 1.00 79.38 73 SER A C 1
ATOM 574 O O . SER A 1 73 ? -17.535 -1.642 6.576 1.00 79.38 73 SER A O 1
ATOM 576 N N . GLY A 1 74 ? -15.379 -1.442 6.009 1.00 70.94 74 GLY A N 1
ATOM 577 C CA . GLY A 1 74 ? -14.849 -2.428 6.940 1.00 70.94 74 GLY A CA 1
ATOM 578 C C . GLY A 1 74 ? -15.025 -2.057 8.407 1.00 70.94 74 GLY A C 1
ATOM 579 O O . GLY A 1 74 ? -15.078 -2.958 9.234 1.00 70.94 74 GLY A O 1
ATOM 580 N N . ARG A 1 75 ? -15.192 -0.774 8.773 1.00 66.81 75 ARG A N 1
ATOM 581 C CA . ARG A 1 75 ? -15.461 -0.390 10.179 1.00 66.81 75 ARG A CA 1
ATOM 582 C C . ARG A 1 75 ? -16.710 -1.068 10.743 1.00 66.81 75 ARG A C 1
ATOM 584 O O . ARG A 1 75 ? -16.715 -1.459 11.912 1.00 66.81 75 ARG A O 1
ATOM 591 N N . SER A 1 76 ? -17.755 -1.195 9.930 1.00 62.03 76 SER A N 1
ATOM 592 C CA . SER A 1 76 ? -19.029 -1.786 10.344 1.00 62.03 76 SER A CA 1
ATOM 593 C C . SER A 1 76 ? -18.926 -3.306 10.451 1.00 62.03 76 SER A C 1
ATOM 595 O O . SER A 1 76 ? -19.291 -3.875 11.479 1.00 62.03 76 SER A O 1
ATOM 597 N N . GLU A 1 77 ? -18.350 -3.959 9.442 1.00 64.62 77 GLU A N 1
ATOM 598 C CA . GLU A 1 77 ? -18.176 -5.416 9.423 1.00 64.62 77 GLU A CA 1
ATOM 599 C C . GLU A 1 77 ? -17.156 -5.897 10.465 1.00 64.62 77 GLU A C 1
ATOM 601 O O . GLU A 1 77 ? -17.362 -6.917 11.122 1.00 64.62 77 GLU A O 1
ATOM 606 N N . TRP A 1 78 ? -16.077 -5.139 10.684 1.00 67.06 78 TRP A N 1
ATOM 607 C CA . TRP A 1 78 ? -15.053 -5.441 11.685 1.00 67.06 78 TRP A CA 1
ATOM 608 C C . TRP A 1 78 ? -15.604 -5.357 13.110 1.00 67.06 78 TRP A C 1
ATOM 610 O O . TRP A 1 78 ? -15.360 -6.255 13.915 1.00 67.06 78 TRP A O 1
ATOM 620 N N . ARG A 1 79 ? -16.406 -4.328 13.425 1.00 62.03 79 ARG A N 1
ATOM 621 C CA . ARG A 1 79 ? -17.100 -4.224 14.724 1.00 62.03 79 ARG A CA 1
ATOM 622 C C . ARG A 1 79 ? -18.037 -5.399 14.988 1.00 62.03 79 ARG A C 1
ATOM 624 O O . ARG A 1 79 ? -18.216 -5.764 16.145 1.00 62.03 79 ARG A O 1
ATOM 631 N N . GLN A 1 80 ? -18.645 -5.961 13.947 1.00 62.84 80 GLN A N 1
ATOM 632 C CA . GLN A 1 80 ? -19.531 -7.117 14.072 1.00 62.84 80 GLN A CA 1
ATOM 633 C C . GLN A 1 80 ? -18.736 -8.417 14.240 1.00 62.84 80 GLN A C 1
ATOM 635 O O . GLN A 1 80 ? -19.045 -9.201 15.131 1.00 62.84 80 GLN A O 1
ATOM 640 N N . LYS A 1 81 ? -17.680 -8.626 13.441 1.00 62.78 81 LYS A N 1
ATOM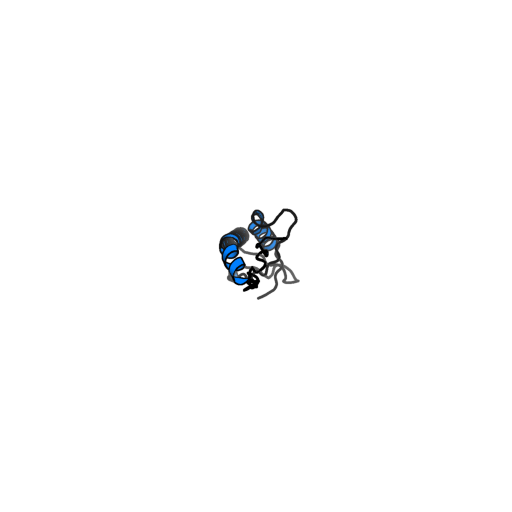 641 C CA . LYS A 1 81 ? -16.842 -9.838 13.500 1.00 62.78 81 LYS A CA 1
ATOM 642 C C . LYS A 1 81 ? -15.973 -9.940 14.753 1.00 62.78 81 LYS A C 1
ATOM 644 O O . LYS A 1 81 ? -15.721 -11.048 15.211 1.00 62.78 81 LYS A O 1
ATOM 649 N N . PHE A 1 82 ? -15.512 -8.810 15.285 1.00 63.41 82 PHE A N 1
ATOM 650 C CA . PHE A 1 82 ? -14.624 -8.751 16.450 1.00 63.41 82 PHE A CA 1
ATOM 651 C C . PHE A 1 82 ? -15.261 -8.043 17.650 1.00 63.41 82 PHE A C 1
ATOM 653 O O . PHE A 1 82 ? -14.545 -7.637 18.566 1.00 63.41 82 PHE A O 1
ATOM 660 N N . SER A 1 83 ? -16.594 -7.901 17.685 1.00 61.34 83 SER A N 1
ATOM 661 C CA . SER A 1 83 ? -17.263 -7.626 18.960 1.00 61.34 83 SER A CA 1
ATOM 662 C C . SER A 1 83 ? -16.909 -8.755 19.912 1.00 61.34 83 SER A C 1
ATOM 664 O O . SER A 1 83 ? -17.198 -9.918 19.628 1.00 61.34 83 SER A O 1
ATOM 666 N N . ALA A 1 84 ? -16.272 -8.410 21.033 1.00 54.69 84 ALA A N 1
ATOM 667 C CA . ALA A 1 84 ? -16.142 -9.333 22.147 1.00 54.69 84 ALA A CA 1
ATOM 668 C C . ALA A 1 84 ? -17.534 -9.921 22.425 1.00 54.69 84 ALA A C 1
ATOM 670 O O . ALA A 1 84 ? -18.511 -9.162 22.350 1.00 54.69 84 ALA A O 1
ATOM 671 N N . PRO A 1 85 ? -17.663 -11.231 22.710 1.00 56.47 85 PRO A N 1
ATOM 672 C CA . PRO A 1 85 ? -18.941 -11.763 23.145 1.00 56.47 85 PRO A CA 1
ATOM 673 C C . PRO A 1 85 ? -19.369 -10.899 24.326 1.00 56.47 85 PRO A C 1
ATOM 675 O O . PRO A 1 85 ? -18.689 -10.853 25.351 1.00 56.47 85 PRO A O 1
ATOM 678 N N . THR A 1 86 ? -20.435 -10.118 24.133 1.00 56.56 86 THR A N 1
ATOM 679 C CA . THR A 1 86 ? -21.052 -9.381 25.226 1.00 56.56 86 THR A CA 1
ATOM 680 C C . THR A 1 86 ? -21.478 -10.476 26.177 1.00 56.56 86 THR A C 1
ATOM 682 O O . THR A 1 86 ? -22.416 -11.213 25.875 1.00 56.56 86 THR A O 1
ATOM 685 N N . ASN A 1 87 ? -20.737 -10.662 27.270 1.00 59.22 87 ASN A N 1
ATOM 686 C CA . ASN A 1 87 ? -21.233 -11.451 28.375 1.00 59.22 87 ASN A CA 1
ATOM 687 C C . ASN A 1 87 ? -22.407 -10.638 28.909 1.00 59.22 87 ASN A C 1
ATOM 689 O O . ASN A 1 87 ? -22.235 -9.720 29.711 1.00 59.22 87 ASN A O 1
ATOM 693 N N . VAL A 1 88 ? -23.583 -10.877 28.330 1.00 57.09 88 VAL A N 1
ATOM 694 C CA . VAL A 1 88 ? -24.839 -10.386 28.858 1.00 57.09 88 VAL A CA 1
ATOM 695 C C . VAL A 1 88 ? -24.873 -11.005 30.239 1.00 57.09 88 VAL A C 1
ATOM 697 O O . VAL A 1 88 ? -24.989 -12.222 30.365 1.00 57.09 88 VAL A O 1
ATOM 700 N N . VAL A 1 89 ? -24.665 -10.189 31.270 1.00 55.16 89 VAL A N 1
ATOM 701 C CA . VAL A 1 89 ? -24.911 -10.602 32.646 1.00 55.16 89 VAL A CA 1
ATOM 702 C C . VAL A 1 89 ? -26.413 -10.844 32.719 1.00 55.16 89 VAL A C 1
ATOM 704 O O . VAL A 1 89 ? -27.207 -9.947 32.988 1.00 55.16 89 VAL A O 1
ATOM 707 N N . ALA A 1 90 ? -26.811 -12.054 32.340 1.00 55.56 90 ALA A N 1
ATOM 708 C CA . ALA A 1 90 ? -28.160 -12.545 32.446 1.00 55.56 90 ALA A CA 1
ATOM 709 C C . ALA A 1 90 ? -28.415 -12.766 33.936 1.00 55.56 90 ALA A C 1
ATOM 711 O O . ALA A 1 90 ? -28.025 -13.782 34.502 1.00 55.56 90 ALA A O 1
ATOM 712 N N . GLY A 1 91 ? -29.036 -11.767 34.558 1.00 53.50 91 GLY A N 1
ATOM 713 C CA . GLY A 1 91 ? -29.659 -11.886 35.867 1.00 53.50 91 GLY A CA 1
ATOM 714 C C . GLY A 1 91 ? -28.722 -11.663 37.047 1.00 53.50 91 GLY A C 1
ATOM 715 O O . GLY A 1 91 ? -28.315 -12.609 37.710 1.00 53.50 91 GLY A O 1
ATOM 716 N N . VAL A 1 92 ? -28.514 -10.400 37.416 1.00 50.41 92 VAL A N 1
ATOM 717 C CA . VAL A 1 92 ? -28.634 -10.076 38.842 1.00 50.41 92 VAL A CA 1
ATOM 718 C C . VAL A 1 92 ? -30.094 -9.670 39.032 1.00 50.41 92 VAL A C 1
ATOM 720 O O . VAL A 1 92 ? -30.468 -8.599 38.554 1.00 50.41 92 VAL A O 1
ATOM 723 N N . PRO A 1 93 ? -30.959 -10.530 39.602 1.00 50.59 93 PRO A N 1
ATOM 724 C CA . PRO A 1 93 ? -32.298 -10.109 39.962 1.00 50.59 93 PRO A CA 1
ATOM 725 C C . PRO A 1 93 ? -32.187 -8.990 40.994 1.00 50.59 93 PRO A C 1
ATOM 727 O O . PRO A 1 93 ? -31.583 -9.137 42.057 1.00 50.59 93 PRO A O 1
ATOM 730 N N . ASP A 1 94 ? -32.763 -7.867 40.602 1.00 59.03 94 ASP A N 1
ATOM 731 C CA . ASP A 1 94 ? -33.059 -6.692 41.397 1.00 59.03 94 ASP A CA 1
ATOM 732 C C . ASP A 1 94 ? -33.944 -7.122 4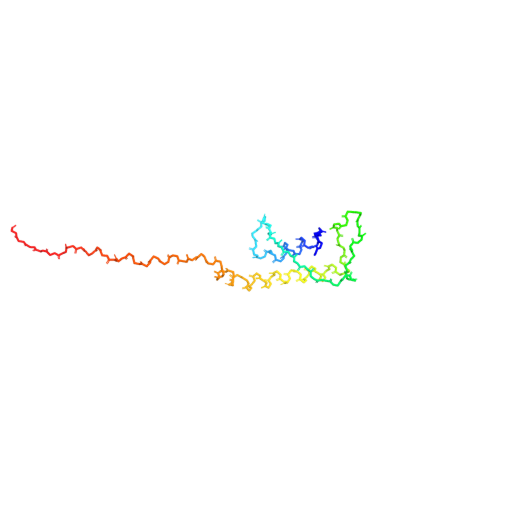2.583 1.00 59.03 94 ASP A C 1
ATOM 734 O O . ASP A 1 94 ? -35.160 -7.262 42.462 1.00 59.03 94 ASP A O 1
ATOM 738 N N . ALA A 1 95 ? -33.326 -7.482 43.708 1.00 54.03 95 ALA A N 1
ATOM 739 C CA . ALA A 1 95 ? -34.029 -7.929 44.907 1.00 54.03 95 ALA A CA 1
ATOM 740 C C . ALA A 1 95 ? -33.343 -7.394 46.168 1.00 54.03 95 ALA A C 1
ATOM 742 O O . ALA A 1 95 ? -32.864 -8.143 47.015 1.00 54.03 95 ALA A O 1
ATOM 743 N N . VAL A 1 96 ? -33.332 -6.071 46.306 1.00 54.09 96 VAL A N 1
ATOM 744 C CA . VAL A 1 96 ? -33.398 -5.430 47.624 1.00 54.09 96 VAL A CA 1
ATOM 745 C C . VAL A 1 96 ? -34.592 -4.482 47.592 1.00 54.09 96 VAL A C 1
ATOM 747 O O . VAL A 1 96 ? -34.475 -3.289 47.329 1.00 54.09 96 VAL A O 1
ATOM 750 N N . SER A 1 97 ? -35.780 -5.043 47.830 1.00 54.84 97 SER A N 1
ATOM 751 C CA . SER A 1 97 ? -36.890 -4.255 48.364 1.00 54.84 97 SER A CA 1
ATOM 752 C C . SER A 1 97 ? -36.584 -3.925 49.831 1.00 54.84 97 SER A C 1
ATOM 754 O O . SER A 1 97 ? -36.133 -4.809 50.565 1.00 54.84 97 SER A O 1
ATOM 756 N N . PRO A 1 98 ? -36.808 -2.683 50.287 1.00 64.81 98 PRO A N 1
ATOM 757 C CA . PRO A 1 98 ? -36.681 -2.336 51.698 1.00 64.81 98 PRO A CA 1
ATOM 758 C C . PRO A 1 98 ? -37.837 -2.968 52.494 1.00 64.81 98 PRO A C 1
ATOM 760 O O . PRO A 1 98 ? -38.961 -2.994 51.989 1.00 64.81 98 PRO A O 1
ATOM 763 N N . PRO A 1 99 ? -37.630 -3.446 53.735 1.00 59.06 99 PRO A N 1
ATOM 764 C CA . PRO A 1 99 ? -38.753 -3.767 54.599 1.00 59.06 99 PRO A CA 1
ATOM 765 C C . PRO A 1 99 ? -39.370 -2.455 55.100 1.00 59.06 99 PRO A C 1
ATOM 767 O O . PRO A 1 99 ? -38.825 -1.785 55.976 1.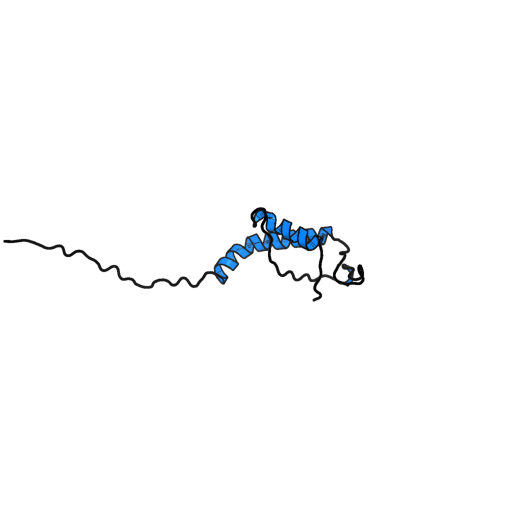00 59.06 99 PRO A O 1
ATOM 770 N N . ALA A 1 100 ? -40.504 -2.084 54.513 1.00 59.41 100 ALA A N 1
ATOM 771 C CA . ALA A 1 100 ? -41.458 -1.163 55.108 1.00 59.41 100 ALA A CA 1
ATOM 772 C C . ALA A 1 100 ? -42.634 -1.990 55.635 1.00 59.41 100 ALA A C 1
ATOM 774 O O . ALA A 1 100 ? -43.262 -2.700 54.855 1.00 59.41 100 ALA A O 1
ATOM 775 N N . ASP A 1 101 ? -42.819 -1.944 56.956 1.00 45.59 101 ASP A N 1
ATOM 776 C CA . ASP A 1 101 ? -44.079 -1.990 57.720 1.00 45.59 101 ASP A CA 1
ATOM 777 C C . ASP A 1 101 ? -43.778 -2.533 59.131 1.00 45.59 101 ASP A C 1
ATOM 779 O O . ASP A 1 101 ? -42.989 -3.458 59.288 1.00 45.59 101 ASP A O 1
ATOM 783 N N . SER A 1 102 ? -44.358 -2.092 60.244 1.00 51.47 102 SER A N 1
ATOM 784 C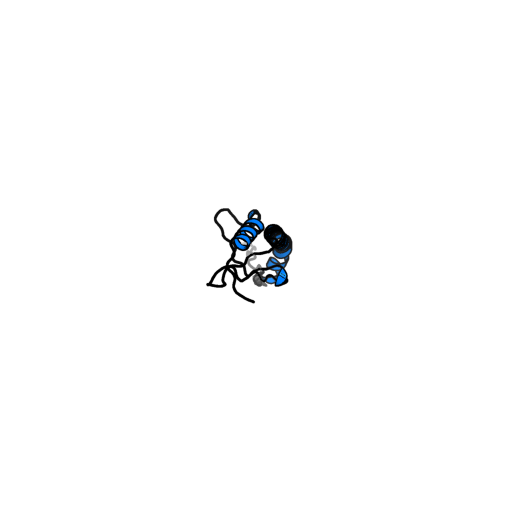 CA . SER A 1 102 ? -45.070 -0.875 60.644 1.00 51.47 102 SER A CA 1
ATOM 785 C C . SER A 1 102 ? -45.485 -1.101 62.113 1.00 51.47 102 SER A C 1
ATOM 787 O O . SER A 1 102 ? -46.022 -2.159 62.418 1.00 51.47 102 SER A O 1
ATOM 789 N N . SER A 1 103 ? -45.324 -0.085 62.968 1.00 49.59 103 SER A N 1
ATOM 790 C CA . SER A 1 103 ? -46.151 0.225 64.155 1.00 49.59 103 SER A CA 1
ATOM 791 C C . SER A 1 103 ? -46.139 -0.647 65.439 1.00 49.59 103 SER A C 1
ATOM 793 O O . SER A 1 103 ? -46.395 -1.846 65.426 1.00 49.59 103 SER A O 1
ATOM 795 N N . SER A 1 104 ? -46.051 0.089 66.564 1.00 47.97 104 SER A N 1
ATOM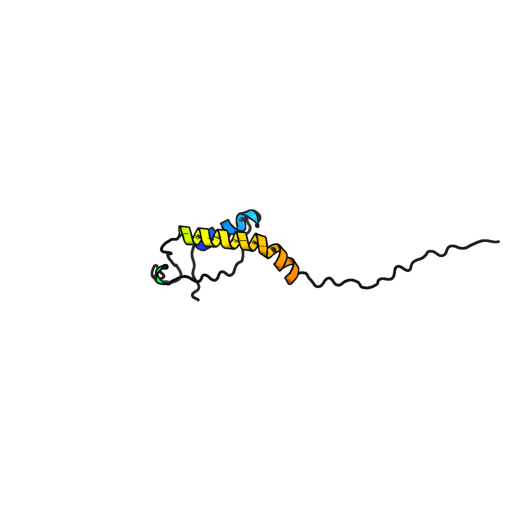 796 C CA . SER A 1 104 ? -46.710 -0.122 67.875 1.00 47.97 104 SER A CA 1
ATOM 797 C C . SER A 1 104 ? -45.955 -0.839 69.011 1.00 47.97 104 SER A C 1
ATOM 799 O O . SER A 1 104 ? -46.086 -2.048 69.184 1.00 47.97 104 SER A O 1
ATOM 801 N N . ALA A 1 105 ? -45.298 -0.045 69.870 1.00 38.16 105 ALA A N 1
ATOM 802 C CA . ALA A 1 105 ? -45.556 0.052 71.321 1.00 38.16 105 ALA A CA 1
ATOM 803 C C . ALA A 1 105 ? -44.916 1.332 71.884 1.00 38.16 105 ALA A C 1
ATOM 805 O O . ALA A 1 105 ? -43.753 1.610 71.512 1.00 38.16 105 ALA A O 1
#

Nearest PDB structures (foldseek):
  7p8v-assembly1_A  TM=9.151E-01  e=1.660E-03  Escherichia coli K-12
  1nhj-assembly1_A-2  TM=9.316E-01  e=2.803E-03  Escherichia coli K-12
  3h4l-assembly2_A  TM=6.354E-01  e=2.934E-01  Saccharomyces cerevisiae

Mean predicted aligned error: 13.9 Å

Sequence (105 aa):
GRAIDSGILSTALREGYHTALMRGQFPVTFLFIDVDPHQVDVNVHPAKREVRFRDPAGVREAIVQAVQRTLESGRSEWRQKFSAPTNVVAGVPDAVSPPADSSSA

Foldseek 3Di:
DDAADEPLLQVLQCLLCVVPDDPPDGDDDDDDDDDDVVQKDQPPDPVSRYIDGVDSPVVSVVSSVVSNVCVVPVVVVVCVVPVDPPPPPPDPPPDDDDDDDDDDD

pLDDT: mean 74.07, std 14.23, range [38.16, 92.44]

Radius of gyration: 27.29 Å; Cα contacts (8 Å, |Δi|>4): 62; chains: 1; bounding box: 68×26×89 Å

Solvent-accessible surface area (backbone atoms only — not comparable to full-atom values): 6953 Å² total; per-residue (Å²): 138,80,80,70,50,50,71,61,58,56,51,22,50,55,57,29,38,56,88,78,49,62,93,93,66,78,92,88,82,88,85,85,85,86,73,64,69,91,51,43,45,54,79,79,41,102,80,55,36,43,63,46,54,74,55,56,66,62,54,32,51,54,48,20,52,51,43,38,53,45,61,66,57,40,56,60,55,48,52,64,74,65,49,70,81,75,76,71,79,80,72,79,77,91,75,82,78,79,93,81,85,80,88,90,132

Secondary structure (DSSP, 8-state):
----B-HHHHHHHHHHTTTTS-TT------------GGGEE--SSTTS-B-EESSHHHHHHHHHHHHHHHHHHHHHHHHHHT-----------------------